Protein AF-A0A2V4B9P6-F1 (afdb_monomer)

Sequence (125 aa):
MRTWSALAALGAMAVLATGCAEVNDAADQVNSAAGKASVCAEALGVADLNPNVDPEQVRADAEQKANRLRELGEQATQQDLRQTLVAMADGYLELEQGKLDHLNGFNQWLQQNLRNLEQLRQACA

Radius of gyration: 21.89 Å; Cα contacts (8 Å, |Δi|>4): 92; chains: 1; bounding box: 79×25×47 Å

Foldseek 3Di:
DDDDDDDDPDDDPDDPPPDPDDDDDDDVVVVLLVLLLVLLVVLLVLLPDDPPDDLVVLLVCLQVSLVSLQVSLVSHPDPQLSVLSNVLSVLSVCSNVVVADVPPRVVVSSVVSVVSSVSSVVSSD

Structure (mmCIF, N/CA/C/O backbone):
data_AF-A0A2V4B9P6-F1
#
_entry.id   AF-A0A2V4B9P6-F1
#
loop_
_atom_site.group_PDB
_atom_site.id
_atom_site.type_symbol
_atom_site.label_atom_id
_atom_site.label_alt_id
_atom_site.label_comp_id
_atom_site.label_asym_id
_atom_site.label_entity_id
_atom_site.label_seq_id
_atom_site.pdbx_PDB_ins_code
_atom_site.Cartn_x
_atom_site.Cartn_y
_atom_site.Cartn_z
_atom_site.occupancy
_atom_site.B_iso_or_equiv
_atom_site.auth_seq_id
_atom_site.auth_comp_id
_atom_site.auth_asym_id
_atom_site.auth_atom_id
_atom_site.pdbx_PDB_model_num
ATOM 1 N N . MET A 1 1 ? -68.294 2.156 20.953 1.00 45.03 1 MET A N 1
ATOM 2 C CA . MET A 1 1 ? -67.616 3.397 20.525 1.00 45.03 1 MET A CA 1
ATOM 3 C C . MET A 1 1 ? -66.803 3.903 21.707 1.00 45.03 1 MET A C 1
ATOM 5 O O . MET A 1 1 ? -67.398 4.325 22.688 1.00 45.03 1 MET A O 1
ATOM 9 N N . ARG A 1 2 ? -65.478 3.721 21.687 1.00 48.09 2 ARG A N 1
ATOM 10 C CA . ARG A 1 2 ? -64.576 4.107 22.783 1.00 48.09 2 ARG A CA 1
ATOM 11 C C . ARG A 1 2 ? -63.406 4.865 22.167 1.00 48.09 2 ARG A C 1
ATOM 13 O O . ARG A 1 2 ? -62.605 4.292 21.441 1.00 48.09 2 ARG A O 1
ATOM 20 N N . THR A 1 3 ? -63.428 6.170 22.387 1.00 67.12 3 THR A N 1
ATOM 21 C CA . THR A 1 3 ? -62.394 7.153 22.068 1.00 67.12 3 THR A CA 1
ATOM 22 C C . THR A 1 3 ? -61.103 6.787 22.779 1.00 67.12 3 THR A C 1
ATOM 24 O O . THR A 1 3 ? -61.177 6.633 23.993 1.00 67.12 3 THR A O 1
ATOM 27 N N . TRP A 1 4 ? -59.962 6.729 22.088 1.00 53.88 4 TRP A N 1
ATOM 28 C CA . TRP A 1 4 ? -58.644 6.895 22.708 1.00 53.88 4 TRP A CA 1
ATOM 29 C C . TRP A 1 4 ? -57.831 7.935 21.946 1.00 53.88 4 TRP A C 1
ATOM 31 O O . TRP A 1 4 ? -57.863 8.025 20.721 1.00 53.88 4 TRP A O 1
ATOM 41 N N . SER A 1 5 ? -57.209 8.773 22.761 1.00 52.00 5 SER A N 1
ATOM 42 C CA . SER A 1 5 ? -56.626 10.063 22.461 1.00 52.00 5 SER A CA 1
ATOM 43 C C . SER A 1 5 ? -55.271 9.969 21.766 1.00 52.00 5 SER A C 1
ATOM 45 O O . SER A 1 5 ? -54.613 8.933 21.747 1.00 52.00 5 SER A O 1
ATOM 47 N N . ALA A 1 6 ? -54.893 11.119 21.218 1.00 54.75 6 ALA A N 1
ATOM 48 C CA . ALA A 1 6 ? -53.644 11.453 20.560 1.00 54.75 6 ALA A CA 1
ATOM 49 C C . ALA A 1 6 ? -52.374 11.289 21.423 1.00 54.75 6 ALA A C 1
ATOM 51 O O . ALA A 1 6 ? -52.449 11.174 22.643 1.00 54.75 6 ALA A O 1
ATOM 52 N N . LEU A 1 7 ? -51.241 11.478 20.726 1.00 50.66 7 LEU A N 1
ATOM 53 C CA . LEU A 1 7 ? -49.903 11.890 21.186 1.00 50.66 7 LEU A CA 1
ATOM 54 C C . LEU A 1 7 ? -48.905 10.781 21.541 1.00 50.66 7 LEU A C 1
ATOM 56 O O . LEU A 1 7 ? -48.905 10.259 22.647 1.00 50.66 7 LEU A O 1
ATOM 60 N N . ALA A 1 8 ? -47.960 10.551 20.621 1.00 49.16 8 ALA A N 1
ATOM 61 C CA . ALA A 1 8 ? -46.531 10.799 20.859 1.00 49.16 8 ALA A CA 1
ATOM 62 C C . ALA A 1 8 ? -45.732 10.556 19.562 1.00 49.16 8 ALA A C 1
ATOM 64 O O . ALA A 1 8 ? -45.214 9.469 19.323 1.00 49.16 8 ALA A O 1
ATOM 65 N N . ALA A 1 9 ? -45.619 11.585 18.718 1.00 52.06 9 ALA A N 1
ATOM 66 C CA . ALA A 1 9 ? -44.524 11.665 17.755 1.00 52.06 9 ALA A CA 1
ATOM 67 C C . ALA A 1 9 ? -43.259 12.044 18.542 1.00 52.06 9 ALA A C 1
ATOM 69 O O . ALA A 1 9 ? -42.971 13.222 18.741 1.00 52.06 9 ALA A O 1
ATOM 70 N N . LEU A 1 10 ? -42.574 11.037 19.086 1.00 50.00 10 LEU A N 1
ATOM 71 C CA . LEU A 1 10 ? -41.267 11.183 19.722 1.00 50.00 10 LEU A CA 1
ATOM 72 C C . LEU A 1 10 ? -40.188 10.931 18.673 1.00 50.00 10 LEU A C 1
ATOM 74 O O . LEU A 1 10 ? -40.215 9.936 17.951 1.00 50.00 10 LEU A O 1
ATOM 78 N N . GLY A 1 11 ? -39.301 11.914 18.562 1.00 54.59 11 GLY A N 1
ATOM 79 C CA . GLY A 1 11 ? -38.308 12.032 17.515 1.00 54.59 11 GLY A CA 1
ATOM 80 C C . GLY A 1 11 ? -37.255 10.933 17.534 1.00 54.59 11 GLY A C 1
ATOM 81 O O . GLY A 1 11 ? -36.776 10.510 18.579 1.00 54.59 11 GLY A O 1
ATOM 82 N N . ALA A 1 12 ? -36.868 10.544 16.328 1.00 51.22 12 ALA A N 1
ATOM 83 C CA . ALA A 1 12 ? -35.604 9.898 16.019 1.00 51.22 12 ALA A CA 1
ATOM 84 C C . ALA A 1 12 ? -35.318 10.157 14.534 1.00 51.22 12 ALA A C 1
ATOM 86 O O . ALA A 1 12 ? -35.334 9.249 13.709 1.00 51.22 12 ALA A O 1
ATOM 87 N N . MET A 1 13 ? -35.146 11.428 14.158 1.00 50.25 13 MET A N 1
ATOM 88 C CA . MET A 1 13 ? -34.490 11.736 12.889 1.00 50.25 13 MET A CA 1
ATOM 89 C C . MET A 1 13 ? -33.004 11.846 13.174 1.00 50.25 13 MET A C 1
ATOM 91 O O . MET A 1 13 ? -32.537 12.816 13.766 1.00 50.25 13 MET A O 1
ATOM 95 N N . ALA A 1 14 ? -32.352 10.742 12.816 1.00 50.75 14 ALA A N 1
ATOM 96 C CA . ALA A 1 14 ? -30.932 10.511 12.668 1.00 50.75 14 ALA A CA 1
ATOM 97 C C . ALA A 1 14 ? -30.116 11.798 12.528 1.00 50.75 14 ALA A C 1
ATOM 99 O O . ALA A 1 14 ? -30.316 12.598 11.611 1.00 50.75 14 ALA A O 1
ATOM 100 N N . VAL A 1 15 ? -29.171 11.944 13.449 1.00 48.81 15 VAL A N 1
ATOM 101 C CA . VAL A 1 15 ? -28.042 12.852 13.326 1.00 48.81 15 VAL A CA 1
ATOM 102 C C . VAL A 1 15 ? -27.372 12.568 11.983 1.00 48.81 15 VAL A C 1
ATOM 104 O O . VAL A 1 15 ? -26.959 11.449 11.685 1.00 48.81 15 VAL A O 1
ATOM 107 N N . LEU A 1 16 ? -27.305 13.595 11.143 1.00 48.84 16 LEU A N 1
ATOM 108 C CA . LEU A 1 16 ? -26.449 13.616 9.969 1.00 48.84 16 LEU A CA 1
ATOM 109 C C . LEU A 1 16 ? -25.002 13.735 10.462 1.00 48.84 16 LEU A C 1
ATOM 111 O O . LEU A 1 16 ? -24.445 14.828 10.507 1.00 48.84 16 LEU A O 1
ATOM 115 N N . ALA A 1 17 ? -24.400 12.615 10.857 1.00 46.12 17 ALA A N 1
ATOM 116 C CA . ALA A 1 17 ? -22.968 12.519 11.115 1.00 46.12 17 ALA A CA 1
ATOM 117 C C . ALA A 1 17 ? -22.224 12.277 9.792 1.00 46.12 17 ALA A C 1
ATOM 119 O O . ALA A 1 17 ? -21.615 11.237 9.555 1.00 46.12 17 ALA A O 1
ATOM 120 N N . THR A 1 18 ? -22.280 13.257 8.888 1.00 50.91 18 THR A N 1
ATOM 121 C CA . THR A 1 18 ? -21.297 13.370 7.807 1.00 50.91 18 THR A CA 1
ATOM 122 C C . THR A 1 18 ? -20.027 13.966 8.403 1.00 50.91 18 THR A C 1
ATOM 124 O O . THR A 1 18 ? -19.849 15.183 8.417 1.00 50.91 18 THR A O 1
ATOM 127 N N . GLY A 1 19 ? -19.176 13.111 8.959 1.00 40.03 19 GLY A N 1
ATOM 128 C CA . GLY A 1 19 ? -17.891 13.506 9.525 1.00 40.03 19 GLY A CA 1
ATOM 129 C C . GLY A 1 19 ? -17.509 12.596 10.678 1.00 40.03 19 GLY A C 1
ATOM 130 O O . GLY A 1 19 ? -18.042 12.732 11.769 1.00 40.03 19 GLY A O 1
ATOM 131 N N . CYS A 1 20 ? -16.617 11.654 10.389 1.00 50.41 20 CYS A N 1
ATOM 132 C CA . CYS A 1 20 ? -15.873 10.784 11.297 1.00 50.41 20 CYS A CA 1
ATOM 133 C C . CYS A 1 20 ? -15.984 11.136 12.796 1.00 50.41 20 CYS A C 1
ATOM 135 O O . CYS A 1 20 ? -15.198 11.949 13.275 1.00 50.41 20 CYS A O 1
ATOM 137 N N . ALA A 1 21 ? -16.932 10.510 13.505 1.00 54.44 21 ALA A N 1
ATOM 138 C CA . ALA A 1 21 ? -16.930 10.166 14.938 1.00 54.44 21 ALA A CA 1
ATOM 139 C C . ALA A 1 21 ? -18.344 10.283 15.526 1.00 54.44 21 ALA A C 1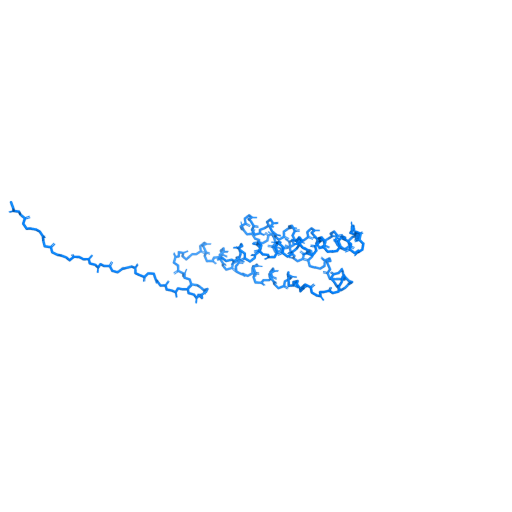
ATOM 141 O O . ALA A 1 21 ? -18.722 11.325 16.057 1.00 54.44 21 ALA A O 1
ATOM 142 N N . GLU A 1 22 ? -19.101 9.186 15.516 1.00 47.09 22 GLU A N 1
ATOM 143 C CA . GLU A 1 22 ? -20.206 9.022 16.461 1.00 47.09 22 GLU A CA 1
ATOM 144 C C . GLU A 1 22 ? -19.784 7.966 17.489 1.00 47.09 22 GLU A C 1
ATOM 146 O O . GLU A 1 22 ? -19.695 6.772 17.210 1.00 47.09 22 GLU A O 1
ATOM 151 N N . VAL A 1 23 ? -19.379 8.462 18.660 1.00 60.25 23 VAL A N 1
ATOM 152 C CA . VAL A 1 23 ? -18.883 7.694 19.805 1.00 60.25 23 VAL A CA 1
ATOM 153 C C . VAL A 1 23 ? -20.076 7.289 20.657 1.00 60.25 23 VAL A C 1
ATOM 155 O O . VAL A 1 23 ? -20.653 8.152 21.315 1.00 60.25 23 VAL A O 1
ATOM 158 N N . ASN A 1 24 ? -20.408 5.995 20.700 1.00 45.47 24 ASN A N 1
ATOM 159 C CA . ASN A 1 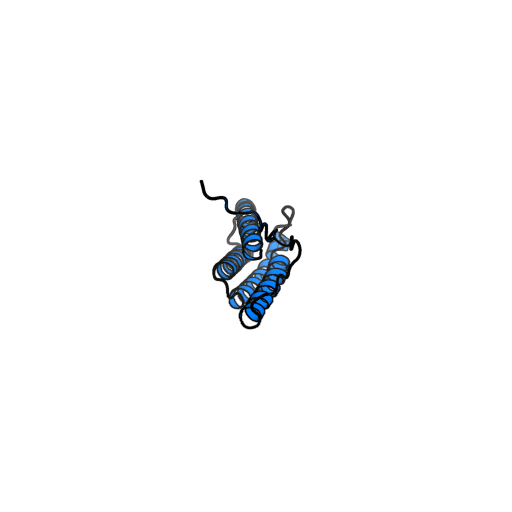24 ? -21.167 5.430 21.817 1.00 45.47 24 ASN A CA 1
ATOM 160 C C . ASN A 1 24 ? -20.994 3.899 21.953 1.00 45.47 24 ASN A C 1
ATOM 162 O O . ASN A 1 24 ? -21.888 3.149 21.583 1.00 45.47 24 ASN A O 1
ATOM 166 N N . ASP A 1 25 ? -19.822 3.460 22.441 1.00 44.69 25 ASP A N 1
ATOM 167 C CA . ASP A 1 25 ? -19.619 2.297 23.343 1.00 44.69 25 ASP A CA 1
ATOM 168 C C . ASP A 1 25 ? -18.106 2.133 23.622 1.00 44.69 25 ASP A C 1
ATOM 170 O O . ASP A 1 25 ? -17.349 1.468 22.912 1.00 44.69 25 ASP A O 1
ATOM 174 N N . ALA A 1 26 ? -17.618 2.882 24.614 1.00 53.00 26 ALA A N 1
ATOM 175 C CA . ALA A 1 26 ? -16.258 3.415 24.628 1.00 53.00 26 ALA A CA 1
ATOM 176 C C . ALA A 1 26 ? -15.291 2.700 25.593 1.00 53.00 26 ALA A C 1
ATOM 178 O O . ALA A 1 26 ? -15.091 3.146 26.717 1.00 53.00 26 ALA A O 1
ATOM 179 N N . ALA A 1 27 ? -14.643 1.629 25.125 1.00 47.25 27 ALA A N 1
ATOM 180 C CA . ALA A 1 27 ? -13.261 1.282 25.504 1.00 47.25 27 ALA A CA 1
ATOM 181 C C . ALA A 1 27 ? -12.659 0.296 24.486 1.00 47.25 27 ALA A C 1
ATOM 183 O O . ALA A 1 27 ? -11.699 0.633 23.794 1.00 47.25 27 ALA A O 1
ATOM 184 N N . ASP A 1 28 ? -13.294 -0.866 24.299 1.00 47.94 28 ASP A N 1
ATOM 185 C CA . ASP A 1 28 ? -12.815 -1.901 23.368 1.00 47.94 28 ASP A CA 1
ATOM 186 C C . ASP A 1 28 ? -13.060 -1.536 21.894 1.00 47.94 28 ASP A C 1
ATOM 188 O O . ASP A 1 28 ? -12.203 -1.761 21.031 1.00 47.94 28 ASP A O 1
ATOM 192 N N . GLN A 1 29 ? -14.196 -0.891 21.598 1.00 48.28 29 GLN A N 1
ATOM 193 C CA . GLN A 1 29 ? -14.481 -0.371 20.256 1.00 48.28 29 GLN A CA 1
ATOM 194 C C . GLN A 1 29 ? -13.628 0.854 19.922 1.00 48.28 29 GLN A C 1
ATOM 196 O O . GLN A 1 29 ? -13.243 1.015 18.772 1.00 48.28 29 GLN A O 1
ATOM 201 N N . VAL A 1 30 ? -13.266 1.686 20.906 1.00 50.25 30 VAL A N 1
ATOM 202 C CA . VAL A 1 30 ? -12.418 2.870 20.675 1.00 50.25 30 VAL A CA 1
ATOM 203 C C . VAL A 1 30 ? -10.997 2.456 20.305 1.00 50.25 30 VAL A C 1
ATOM 205 O O . VAL A 1 30 ? -10.446 3.010 19.359 1.00 50.25 30 VAL A O 1
ATOM 208 N N . ASN A 1 31 ? -10.425 1.443 20.968 1.00 54.41 31 ASN A N 1
ATOM 209 C CA . ASN A 1 31 ? -9.093 0.943 20.616 1.00 54.41 31 ASN A CA 1
ATOM 210 C C . ASN A 1 31 ? -9.073 0.303 19.214 1.00 54.41 31 ASN A C 1
ATOM 212 O O . ASN A 1 31 ? -8.185 0.579 18.409 1.00 54.41 31 ASN A O 1
ATOM 216 N N . SER A 1 32 ? -10.096 -0.492 18.880 1.00 59.28 32 SER A N 1
ATOM 217 C CA . SER A 1 32 ? -10.198 -1.134 17.560 1.00 59.28 32 SER A CA 1
ATOM 218 C C . SER A 1 32 ? -10.545 -0.154 16.433 1.00 59.28 32 SER A C 1
ATOM 220 O O . SER A 1 32 ? -10.026 -0.296 15.328 1.00 59.28 32 SER A O 1
ATOM 222 N N . ALA A 1 33 ? -11.382 0.856 16.692 1.00 59.28 33 ALA A N 1
ATOM 223 C CA . ALA A 1 33 ? -11.756 1.875 15.711 1.00 59.28 33 ALA A CA 1
ATOM 224 C C . ALA A 1 33 ? -10.634 2.895 15.480 1.00 59.28 33 ALA A C 1
ATOM 226 O O . ALA A 1 33 ? -10.368 3.247 14.332 1.00 59.28 33 ALA A O 1
ATOM 227 N N . ALA A 1 34 ? -9.926 3.322 16.533 1.00 59.88 34 ALA A N 1
ATOM 228 C CA . ALA A 1 34 ? -8.731 4.154 16.393 1.00 59.88 34 ALA A CA 1
ATOM 229 C C . ALA A 1 34 ? -7.624 3.406 15.631 1.00 59.88 34 ALA A C 1
ATOM 231 O O . ALA A 1 34 ? -7.006 3.976 14.731 1.00 59.88 34 ALA A O 1
ATOM 232 N N . GLY A 1 35 ? -7.441 2.109 15.918 1.00 79.12 35 GLY A N 1
ATOM 233 C CA . GLY A 1 35 ? -6.542 1.232 15.165 1.00 79.12 35 GLY A CA 1
ATOM 234 C C . GLY A 1 35 ? -6.939 1.107 13.692 1.00 79.12 35 GLY A C 1
ATOM 235 O O . GLY A 1 35 ? -6.107 1.328 12.816 1.00 79.12 35 GLY A O 1
ATOM 236 N N . LYS A 1 36 ? -8.224 0.846 13.402 1.00 85.00 36 LYS A N 1
ATOM 237 C CA . LYS A 1 36 ? -8.759 0.797 12.030 1.00 85.00 36 LYS A CA 1
ATOM 238 C C . LYS A 1 36 ? -8.494 2.100 11.283 1.00 85.00 36 LYS A C 1
ATOM 240 O O . LYS A 1 36 ? -7.956 2.062 10.184 1.00 85.00 36 LYS A O 1
ATOM 245 N N . ALA A 1 37 ? -8.852 3.240 11.872 1.00 88.12 37 ALA A N 1
ATOM 246 C CA . ALA A 1 37 ? -8.705 4.542 11.233 1.00 88.12 37 ALA A CA 1
ATOM 247 C C . ALA A 1 37 ? -7.235 4.865 10.924 1.00 88.12 37 ALA A C 1
ATOM 249 O O . ALA A 1 37 ? -6.939 5.324 9.823 1.00 88.12 37 ALA A O 1
ATOM 250 N N . SER A 1 38 ? -6.316 4.573 11.852 1.00 88.19 38 SER A N 1
ATOM 251 C CA . SER A 1 38 ? -4.876 4.762 11.641 1.00 88.19 38 SER A CA 1
ATOM 252 C C . SER A 1 38 ? -4.344 3.869 10.519 1.00 88.19 38 SER A C 1
ATOM 254 O O . SER A 1 38 ? -3.673 4.359 9.613 1.00 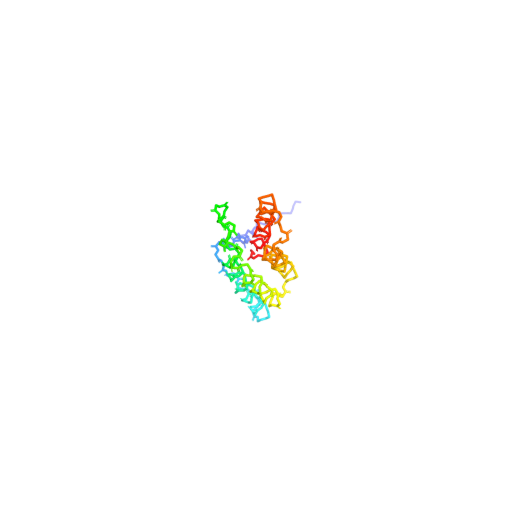88.19 38 SER A O 1
ATOM 256 N N . VAL A 1 39 ? -4.684 2.575 10.543 1.00 92.94 39 VAL A N 1
ATOM 257 C CA . VAL A 1 39 ? -4.278 1.614 9.505 1.00 92.94 39 VAL A CA 1
ATOM 258 C C . VAL A 1 39 ? -4.828 2.027 8.143 1.00 92.94 39 VAL A C 1
ATOM 260 O O . VAL A 1 39 ? -4.105 2.007 7.154 1.00 92.94 39 VAL A O 1
ATOM 263 N N . CYS A 1 40 ? -6.089 2.450 8.089 1.00 93.94 40 CYS A N 1
ATOM 264 C CA . CYS A 1 40 ? -6.743 2.901 6.869 1.00 93.94 40 CYS A CA 1
ATOM 265 C C . CYS A 1 40 ? -6.131 4.177 6.296 1.00 93.94 40 CYS A C 1
ATOM 267 O O . CYS A 1 40 ? -5.867 4.234 5.097 1.00 93.94 40 CYS A O 1
ATOM 269 N N . ALA A 1 41 ? -5.890 5.190 7.132 1.00 93.56 41 ALA A N 1
ATOM 270 C CA . ALA A 1 41 ? -5.275 6.438 6.694 1.00 93.56 41 ALA A CA 1
ATOM 271 C C . ALA A 1 41 ? -3.901 6.180 6.068 1.00 93.56 41 ALA A C 1
ATOM 273 O O . ALA A 1 41 ? -3.592 6.703 4.998 1.00 93.56 41 ALA A O 1
ATOM 274 N N . GLU A 1 42 ? -3.102 5.324 6.700 1.00 94.25 42 GLU A N 1
ATOM 275 C CA . GLU A 1 42 ? -1.781 5.000 6.191 1.00 94.25 42 GLU A CA 1
ATOM 276 C C . GLU A 1 42 ? -1.827 4.105 4.952 1.00 94.25 42 GLU A C 1
ATOM 278 O O . GLU A 1 42 ? -1.143 4.382 3.968 1.00 94.25 42 GLU A O 1
ATOM 283 N N . ALA A 1 43 ? -2.677 3.078 4.949 1.00 94.81 43 ALA A N 1
ATOM 284 C CA . ALA A 1 43 ? -2.842 2.189 3.807 1.00 94.81 43 ALA A CA 1
ATOM 285 C C . ALA A 1 43 ? -3.286 2.943 2.551 1.00 94.81 43 ALA A C 1
ATOM 287 O O . ALA A 1 43 ? -2.742 2.709 1.473 1.00 94.81 43 ALA A O 1
ATOM 288 N N . LEU A 1 44 ? -4.238 3.871 2.687 1.00 93.94 44 LEU A N 1
ATOM 289 C CA . LEU A 1 44 ? -4.693 4.714 1.582 1.00 93.94 44 LEU A CA 1
ATOM 290 C C . LEU A 1 44 ? -3.578 5.636 1.070 1.00 93.94 44 LEU A C 1
ATOM 292 O O . LEU A 1 44 ? -3.515 5.878 -0.131 1.00 93.94 44 LEU A O 1
ATOM 296 N N . GLY A 1 45 ? -2.682 6.101 1.946 1.00 91.69 45 GLY A N 1
ATOM 297 C CA . GLY A 1 45 ? -1.497 6.868 1.552 1.00 91.69 45 GLY A CA 1
ATOM 298 C C . GLY A 1 45 ? -0.456 6.032 0.801 1.00 91.69 45 GLY A C 1
ATOM 299 O O . GLY A 1 45 ? 0.111 6.489 -0.188 1.00 91.69 45 GLY A O 1
ATOM 300 N N . VAL A 1 46 ? -0.228 4.783 1.218 1.00 92.56 46 VAL A N 1
ATOM 301 C CA . VAL A 1 46 ? 0.684 3.850 0.525 1.00 92.56 46 VAL A CA 1
ATOM 302 C C . VAL A 1 46 ? 0.126 3.445 -0.846 1.00 92.56 46 VAL A C 1
ATOM 304 O O . VAL A 1 46 ? 0.867 3.321 -1.828 1.00 92.56 46 VAL A O 1
ATOM 307 N N . ALA A 1 47 ? -1.190 3.253 -0.914 1.00 87.31 47 ALA A N 1
ATOM 308 C CA . ALA A 1 47 ? -1.920 2.792 -2.085 1.00 87.31 47 ALA A CA 1
ATOM 309 C C . ALA A 1 47 ? -2.352 3.904 -3.059 1.00 87.31 47 ALA A C 1
ATOM 311 O O . ALA A 1 47 ? -3.186 3.644 -3.929 1.00 87.31 47 ALA A O 1
ATOM 312 N N . ASP A 1 48 ? -1.804 5.117 -2.942 1.00 81.56 48 ASP A N 1
ATOM 313 C CA . ASP A 1 48 ? -2.123 6.234 -3.835 1.00 81.56 48 ASP A CA 1
ATOM 314 C C . ASP A 1 48 ? -1.612 5.962 -5.264 1.00 81.56 48 ASP A C 1
ATOM 316 O O . ASP A 1 48 ? -0.465 6.238 -5.626 1.00 81.56 48 ASP A O 1
ATOM 320 N N . LEU A 1 49 ? -2.460 5.309 -6.062 1.00 80.25 49 LEU A N 1
ATOM 321 C CA . LEU A 1 49 ? -2.197 4.933 -7.445 1.00 80.25 49 LEU A CA 1
ATOM 322 C C . LEU A 1 49 ? -2.926 5.884 -8.391 1.00 80.25 49 LEU A C 1
ATOM 324 O O . LEU A 1 49 ? -4.153 5.863 -8.512 1.00 80.25 49 LEU A O 1
ATOM 328 N N . ASN A 1 50 ? -2.146 6.683 -9.113 1.00 77.06 50 ASN A N 1
ATOM 329 C CA . ASN A 1 50 ? -2.626 7.525 -10.201 1.00 77.06 50 ASN A CA 1
ATOM 330 C C . ASN A 1 50 ? -2.718 6.691 -11.507 1.00 77.06 50 ASN A C 1
ATOM 332 O O . ASN A 1 50 ? -1.812 5.920 -11.811 1.00 77.06 50 ASN A O 1
ATOM 336 N N . PRO A 1 51 ? -3.790 6.804 -12.313 1.00 74.31 51 PRO A N 1
ATOM 337 C CA . PRO A 1 51 ? -3.913 6.067 -13.577 1.00 74.31 51 PRO A CA 1
ATOM 338 C C . PRO A 1 51 ? -2.882 6.459 -14.655 1.00 74.31 51 PRO A C 1
ATOM 340 O O . PRO A 1 51 ? -2.730 5.729 -15.627 1.00 74.31 51 PRO A O 1
ATOM 343 N N . ASN A 1 52 ? -2.169 7.579 -14.491 1.00 81.94 52 ASN A N 1
ATOM 344 C CA . ASN A 1 52 ? -1.127 8.066 -15.405 1.00 81.94 52 ASN A CA 1
ATOM 345 C C . ASN A 1 52 ? 0.303 7.879 -14.848 1.00 81.94 52 ASN A C 1
ATOM 347 O O . ASN A 1 52 ? 1.187 8.683 -15.139 1.00 81.94 52 ASN A O 1
ATOM 351 N N . VAL A 1 53 ? 0.524 6.874 -13.995 1.00 84.75 53 VAL A N 1
ATOM 352 C CA . VAL A 1 53 ? 1.840 6.586 -13.391 1.00 84.75 53 VAL A CA 1
ATOM 353 C C . VAL A 1 53 ? 2.825 5.977 -14.386 1.00 84.75 53 VAL A C 1
ATOM 355 O O . VAL A 1 53 ? 2.445 5.230 -15.287 1.00 84.75 53 VAL A O 1
ATOM 358 N N . ASP A 1 54 ? 4.108 6.257 -14.172 1.00 85.31 54 ASP A N 1
ATOM 359 C CA . ASP A 1 54 ? 5.212 5.613 -14.881 1.00 85.31 54 ASP A CA 1
ATOM 360 C C . ASP A 1 54 ? 5.480 4.212 -14.286 1.00 85.31 54 ASP A C 1
ATOM 362 O O . ASP A 1 54 ? 5.765 4.120 -13.086 1.00 85.31 54 ASP A O 1
ATOM 366 N N . PRO A 1 55 ? 5.421 3.122 -15.080 1.00 84.25 55 PRO A N 1
ATOM 367 C CA . PRO A 1 55 ? 5.697 1.766 -14.605 1.00 84.25 55 PRO A CA 1
ATOM 368 C C . PRO A 1 55 ? 7.040 1.614 -13.884 1.00 84.25 55 PRO A C 1
ATOM 370 O O . PRO A 1 55 ? 7.138 0.857 -12.918 1.00 84.25 55 PRO A O 1
ATOM 373 N N . GLU A 1 56 ? 8.068 2.338 -14.330 1.00 86.06 56 GLU A N 1
ATOM 374 C CA . GLU A 1 56 ? 9.409 2.266 -13.748 1.00 86.06 56 GLU A CA 1
ATOM 375 C C . GLU A 1 56 ? 9.442 2.882 -12.346 1.00 86.06 56 GLU A C 1
ATOM 377 O O . GLU A 1 56 ? 10.043 2.312 -11.435 1.00 86.06 56 GLU A O 1
ATOM 382 N N . GLN A 1 57 ? 8.732 3.997 -12.143 1.00 87.25 57 GLN A N 1
ATOM 383 C CA . GLN A 1 57 ? 8.604 4.633 -10.827 1.00 87.25 57 GLN A CA 1
ATOM 384 C C . GLN A 1 57 ? 7.828 3.744 -9.858 1.00 87.25 57 GLN A C 1
ATOM 386 O O . GLN A 1 57 ? 8.239 3.555 -8.718 1.00 87.25 57 GLN A O 1
ATOM 391 N N . VAL A 1 58 ? 6.728 3.144 -10.319 1.00 88.81 58 VAL A N 1
ATOM 392 C CA . VAL A 1 58 ? 5.937 2.242 -9.475 1.00 88.81 58 VAL A CA 1
ATOM 393 C C . VAL A 1 58 ? 6.755 1.015 -9.074 1.00 88.81 58 VAL A C 1
ATOM 395 O O . VAL A 1 58 ? 6.667 0.589 -7.925 1.00 88.81 58 VAL A O 1
ATOM 398 N N . ARG A 1 59 ? 7.570 0.464 -9.985 1.00 87.94 59 ARG A N 1
ATOM 399 C CA . ARG A 1 59 ? 8.446 -0.676 -9.683 1.00 87.94 59 ARG A CA 1
ATOM 400 C C . ARG A 1 59 ? 9.549 -0.313 -8.689 1.00 87.94 59 ARG A C 1
ATOM 402 O O . ARG A 1 59 ? 9.841 -1.128 -7.821 1.00 87.94 59 ARG A O 1
ATOM 409 N N . ALA A 1 60 ? 10.125 0.887 -8.786 1.00 90.00 60 ALA A N 1
ATOM 410 C CA . ALA A 1 60 ? 11.172 1.348 -7.870 1.00 90.00 60 ALA A CA 1
ATOM 411 C C . ALA A 1 60 ? 10.705 1.378 -6.403 1.00 90.00 60 ALA A C 1
ATOM 413 O O . ALA A 1 60 ? 11.472 1.027 -5.510 1.00 90.00 60 ALA A O 1
ATOM 414 N N . ASP A 1 61 ? 9.435 1.716 -6.172 1.00 91.06 61 ASP A N 1
ATOM 415 C CA . ASP A 1 61 ? 8.853 1.795 -4.827 1.00 91.06 61 ASP A CA 1
ATOM 416 C C . ASP A 1 61 ? 8.109 0.513 -4.409 1.00 91.06 61 ASP A C 1
ATOM 418 O O . ASP A 1 61 ? 7.594 0.421 -3.290 1.00 91.06 61 ASP A O 1
ATOM 422 N N . ALA A 1 62 ? 8.000 -0.476 -5.300 1.00 92.75 62 ALA A N 1
ATOM 423 C CA . ALA A 1 62 ? 7.093 -1.606 -5.132 1.00 92.75 62 ALA A CA 1
ATOM 424 C C . ALA A 1 62 ? 7.424 -2.458 -3.899 1.00 92.75 62 ALA A C 1
ATOM 426 O O . ALA A 1 62 ? 6.522 -2.788 -3.130 1.00 92.75 62 ALA A O 1
ATOM 427 N N . GLU A 1 63 ? 8.701 -2.759 -3.653 1.00 94.50 63 GLU A N 1
ATOM 428 C CA . GLU A 1 63 ? 9.120 -3.522 -2.469 1.00 94.50 63 GLU A CA 1
ATOM 429 C C . GLU A 1 63 ? 8.726 -2.807 -1.169 1.00 94.50 63 GLU A C 1
ATOM 431 O O . GLU A 1 63 ? 8.108 -3.398 -0.279 1.00 94.50 63 GLU A O 1
ATOM 436 N N . GLN A 1 64 ? 9.027 -1.508 -1.078 1.00 95.31 64 GLN A N 1
ATOM 437 C CA . GLN A 1 64 ? 8.709 -0.696 0.093 1.00 95.31 64 GLN A CA 1
ATOM 438 C C . GLN A 1 64 ? 7.197 -0.662 0.345 1.00 95.31 64 GLN A C 1
ATOM 440 O O . GLN A 1 64 ? 6.749 -0.850 1.479 1.00 95.31 64 GLN A O 1
ATOM 445 N N . LYS A 1 65 ? 6.399 -0.455 -0.709 1.00 95.62 65 LYS A N 1
ATOM 446 C CA . LYS A 1 65 ? 4.935 -0.450 -0.609 1.00 95.62 65 LYS A CA 1
ATOM 447 C C . LYS A 1 65 ? 4.394 -1.820 -0.203 1.00 95.62 65 LYS A C 1
ATOM 449 O O . LYS A 1 65 ? 3.526 -1.884 0.665 1.00 95.62 65 LYS A O 1
ATOM 454 N N . ALA A 1 66 ? 4.929 -2.905 -0.765 1.00 96.75 66 ALA A N 1
ATOM 455 C CA . ALA A 1 66 ? 4.545 -4.266 -0.405 1.00 96.75 66 ALA A CA 1
ATOM 456 C C . ALA A 1 66 ? 4.797 -4.550 1.081 1.00 96.75 66 ALA A C 1
ATOM 458 O O . ALA A 1 66 ? 3.901 -5.019 1.784 1.00 96.75 66 ALA A O 1
ATOM 459 N N . ASN A 1 67 ? 5.990 -4.220 1.575 1.00 97.44 67 ASN A N 1
ATOM 460 C CA . ASN A 1 67 ? 6.351 -4.429 2.974 1.00 97.44 67 ASN A CA 1
ATOM 461 C C . ASN A 1 67 ? 5.446 -3.617 3.904 1.00 97.44 67 ASN A C 1
ATOM 463 O O . ASN A 1 67 ? 4.872 -4.180 4.837 1.00 97.44 67 ASN A O 1
ATOM 467 N N . ARG A 1 68 ? 5.211 -2.333 3.596 1.00 97.12 68 ARG A N 1
ATOM 468 C CA . ARG A 1 68 ? 4.353 -1.499 4.443 1.00 97.12 68 ARG A CA 1
ATOM 469 C C . ARG A 1 68 ? 2.905 -1.985 4.475 1.00 97.12 68 ARG A C 1
ATOM 471 O O . ARG A 1 68 ? 2.284 -1.998 5.534 1.00 97.12 68 ARG A O 1
ATOM 478 N N . LEU A 1 69 ? 2.363 -2.424 3.340 1.00 97.12 69 LEU A N 1
ATOM 479 C CA . LEU A 1 69 ? 1.010 -2.979 3.275 1.00 97.12 69 LEU A CA 1
ATOM 480 C C . LEU A 1 69 ? 0.879 -4.293 4.059 1.00 97.12 69 LEU A C 1
ATOM 482 O O . LEU A 1 69 ? -0.147 -4.501 4.705 1.00 97.12 69 LEU A O 1
ATOM 486 N N . ARG A 1 70 ? 1.912 -5.151 4.074 1.00 97.25 70 ARG A N 1
ATOM 487 C CA . ARG A 1 70 ? 1.926 -6.355 4.927 1.00 97.25 70 ARG A CA 1
ATOM 488 C C . ARG A 1 70 ? 1.915 -6.000 6.409 1.00 97.25 70 ARG A C 1
ATOM 490 O O . ARG A 1 70 ? 1.067 -6.514 7.131 1.00 97.25 70 ARG A O 1
ATOM 497 N N . GLU A 1 71 ? 2.775 -5.079 6.838 1.00 96.31 71 GLU A N 1
ATOM 498 C CA . GLU A 1 71 ? 2.818 -4.610 8.232 1.00 96.31 71 GLU A CA 1
ATOM 499 C C . GLU A 1 71 ? 1.473 -4.026 8.685 1.00 96.31 71 GLU A C 1
ATOM 501 O O . GLU A 1 71 ? 1.021 -4.269 9.803 1.00 96.31 71 GLU A O 1
ATOM 506 N N . LEU A 1 72 ? 0.810 -3.256 7.819 1.00 95.19 72 LEU A N 1
ATOM 507 C CA . LEU A 1 72 ? -0.525 -2.717 8.084 1.00 95.19 72 LEU A CA 1
ATOM 508 C C . LEU A 1 72 ? -1.587 -3.825 8.131 1.00 95.19 72 LEU A C 1
ATOM 510 O O . LEU A 1 72 ? -2.493 -3.775 8.961 1.00 95.19 72 LEU A O 1
ATOM 514 N N . GLY A 1 73 ? -1.463 -4.850 7.284 1.00 93.88 73 GLY A N 1
ATOM 515 C CA . GLY A 1 73 ? -2.319 -6.036 7.306 1.00 93.88 73 GLY A CA 1
ATOM 516 C C . GLY A 1 73 ? -2.202 -6.834 8.607 1.00 93.88 73 GLY A C 1
ATOM 517 O O . GLY A 1 73 ? -3.213 -7.301 9.127 1.00 93.88 73 GLY A O 1
ATOM 518 N N . GLU A 1 74 ? -0.999 -6.948 9.170 1.00 92.38 74 GLU A N 1
ATOM 519 C CA . GLU A 1 74 ? -0.764 -7.579 10.478 1.00 92.38 74 GLU A CA 1
ATOM 520 C C . GLU A 1 74 ? -1.392 -6.785 11.632 1.00 92.38 74 GLU A C 1
ATOM 522 O O . GLU A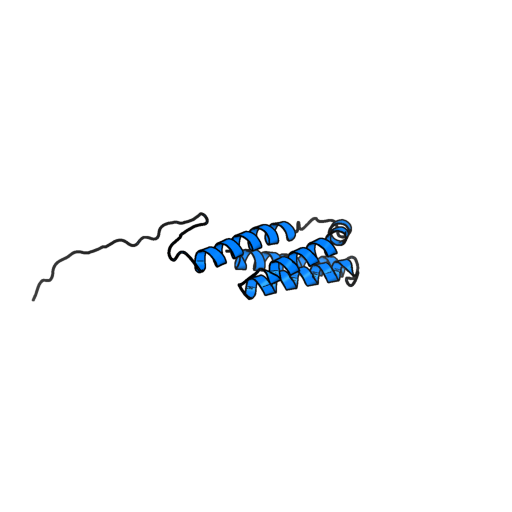 1 74 ? -1.863 -7.369 12.607 1.00 92.38 74 GLU A O 1
ATOM 527 N N . GLN A 1 75 ? -1.451 -5.458 11.501 1.00 91.00 75 GLN A N 1
ATOM 528 C CA . GLN A 1 75 ? -2.103 -4.564 12.464 1.00 91.00 75 GLN A CA 1
ATOM 529 C C . GLN A 1 75 ? -3.632 -4.515 12.299 1.00 91.00 75 GLN A C 1
ATOM 531 O O . GLN A 1 75 ? -4.348 -4.125 13.225 1.00 91.00 75 GLN A O 1
ATOM 536 N N . ALA A 1 76 ? -4.157 -4.910 11.137 1.00 90.25 76 ALA A N 1
ATOM 537 C CA . ALA A 1 76 ? -5.583 -4.889 10.849 1.00 90.25 76 ALA A CA 1
ATOM 538 C C . ALA A 1 76 ? -6.332 -6.008 11.595 1.00 90.25 76 ALA A C 1
ATOM 540 O O . ALA A 1 76 ? -6.181 -7.203 11.324 1.00 90.25 76 ALA A O 1
ATOM 541 N N . THR A 1 77 ? -7.225 -5.611 12.504 1.00 86.88 77 THR A N 1
ATOM 542 C CA . THR A 1 77 ? -8.079 -6.551 13.248 1.00 86.88 77 THR A CA 1
ATOM 543 C C . THR A 1 77 ? -9.229 -7.096 12.403 1.00 86.88 77 THR A C 1
ATOM 545 O O . THR A 1 77 ? -9.665 -8.229 12.614 1.00 86.88 77 THR A O 1
ATOM 548 N N . GLN A 1 78 ? -9.710 -6.329 11.418 1.00 87.50 78 GLN A N 1
ATOM 549 C CA . GLN A 1 78 ? -10.768 -6.783 10.515 1.00 87.50 78 GLN A CA 1
ATOM 550 C C . GLN A 1 78 ? -10.197 -7.662 9.406 1.00 87.50 78 GLN A C 1
ATOM 552 O O . GLN A 1 78 ? -9.216 -7.309 8.749 1.00 87.50 78 GLN A O 1
ATOM 557 N N . GLN A 1 79 ? -10.846 -8.802 9.177 1.00 89.12 79 GLN A N 1
ATOM 558 C CA . GLN A 1 79 ? -10.404 -9.780 8.191 1.00 89.12 79 GLN A CA 1
ATOM 559 C C . GLN A 1 79 ? -10.382 -9.210 6.768 1.00 89.12 79 GLN A C 1
ATOM 561 O O . GLN A 1 79 ? -9.384 -9.395 6.079 1.00 89.12 79 GLN A O 1
ATOM 566 N N . ASP A 1 80 ? -11.426 -8.491 6.357 1.00 90.44 80 ASP A N 1
ATOM 567 C CA . ASP A 1 80 ? -11.546 -7.976 4.985 1.00 90.44 80 ASP A CA 1
ATOM 568 C C . ASP A 1 80 ? -10.499 -6.890 4.691 1.00 90.44 80 ASP A C 1
ATOM 570 O O . ASP A 1 80 ? -9.886 -6.877 3.621 1.00 90.44 80 ASP A O 1
ATOM 574 N N . LEU A 1 81 ? -10.213 -6.029 5.677 1.00 91.69 81 LEU A N 1
ATOM 575 C CA . LEU A 1 81 ? -9.134 -5.044 5.592 1.00 91.69 81 LEU A CA 1
ATOM 576 C C . LEU A 1 81 ? -7.777 -5.745 5.466 1.00 91.69 81 LEU A C 1
ATOM 578 O O . LEU A 1 81 ? -7.026 -5.463 4.536 1.00 91.69 81 LEU A O 1
ATOM 582 N N . ARG A 1 82 ? -7.487 -6.717 6.341 1.00 94.44 82 ARG A N 1
ATOM 583 C CA . ARG A 1 82 ? -6.250 -7.508 6.277 1.00 94.44 82 ARG A CA 1
ATOM 584 C C . ARG A 1 82 ? -6.078 -8.193 4.920 1.00 94.44 82 ARG A C 1
ATOM 586 O O . ARG A 1 82 ? -5.001 -8.122 4.338 1.00 94.44 82 ARG A O 1
ATOM 593 N N . GLN A 1 83 ? -7.122 -8.848 4.413 1.00 94.56 83 GLN A N 1
ATOM 594 C CA . GLN A 1 83 ? -7.088 -9.542 3.122 1.00 94.56 83 GLN A CA 1
ATOM 595 C C . GLN A 1 83 ? -6.818 -8.577 1.968 1.00 94.56 83 GLN A C 1
ATOM 597 O O . GLN A 1 83 ? -5.985 -8.872 1.115 1.00 94.56 83 GLN A O 1
ATOM 602 N N . THR A 1 84 ? -7.467 -7.412 1.976 1.00 95.50 84 THR A N 1
ATOM 603 C CA . THR A 1 84 ? -7.257 -6.382 0.955 1.00 95.50 84 THR A CA 1
ATOM 604 C C . THR A 1 84 ? -5.815 -5.872 0.975 1.00 95.50 84 THR A C 1
ATOM 606 O O . THR A 1 84 ? -5.172 -5.812 -0.071 1.00 95.50 84 THR A O 1
ATOM 609 N N . LEU A 1 85 ? -5.269 -5.568 2.157 1.00 96.25 85 LEU A N 1
ATOM 610 C CA . LEU A 1 85 ? -3.895 -5.079 2.307 1.00 96.25 85 LEU A CA 1
ATOM 611 C C . LEU A 1 85 ? -2.857 -6.106 1.841 1.00 96.25 85 LEU A C 1
ATOM 613 O O . LEU A 1 85 ? -1.940 -5.757 1.099 1.00 96.25 85 LEU A O 1
ATOM 617 N N . VAL A 1 86 ? -3.033 -7.377 2.210 1.00 96.19 86 VAL A N 1
ATOM 618 C CA . VAL A 1 86 ? -2.148 -8.464 1.765 1.00 96.19 86 VAL A CA 1
ATOM 619 C C . VAL A 1 86 ? -2.230 -8.657 0.249 1.00 96.19 86 VAL A C 1
ATOM 621 O O . VAL A 1 86 ? -1.194 -8.750 -0.401 1.00 96.19 86 VAL A O 1
ATOM 624 N N . ALA A 1 87 ? -3.429 -8.624 -0.341 1.00 95.50 87 ALA A N 1
ATOM 625 C CA . ALA A 1 87 ? -3.593 -8.754 -1.789 1.00 95.50 87 ALA A CA 1
ATOM 626 C C . ALA A 1 87 ? -2.913 -7.612 -2.567 1.00 95.50 87 ALA A C 1
ATOM 628 O O . ALA A 1 87 ? -2.336 -7.833 -3.632 1.00 95.50 87 ALA A O 1
ATOM 629 N N . MET A 1 88 ? -2.956 -6.384 -2.043 1.00 95.25 88 MET A N 1
ATOM 630 C CA . MET A 1 88 ? -2.222 -5.255 -2.623 1.00 95.25 88 MET A CA 1
ATOM 631 C C . MET A 1 88 ? -0.710 -5.434 -2.476 1.00 95.25 88 MET A C 1
ATOM 633 O O . MET A 1 88 ? 0.029 -5.188 -3.428 1.00 95.25 88 MET A O 1
ATOM 637 N N . ALA A 1 89 ? -0.245 -5.899 -1.314 1.00 96.56 89 ALA A N 1
ATOM 638 C CA . ALA A 1 89 ? 1.168 -6.169 -1.086 1.00 96.56 89 ALA A CA 1
ATOM 639 C C . ALA A 1 89 ? 1.731 -7.236 -2.034 1.00 96.56 89 ALA A C 1
ATOM 641 O O . ALA A 1 89 ? 2.821 -7.063 -2.580 1.00 96.56 89 ALA A O 1
ATOM 642 N N . ASP A 1 90 ? 0.986 -8.319 -2.255 1.00 94.62 90 ASP A N 1
ATOM 643 C CA . ASP A 1 90 ? 1.367 -9.375 -3.193 1.00 94.62 90 ASP A CA 1
ATOM 644 C C . ASP A 1 90 ? 1.437 -8.836 -4.623 1.00 94.62 90 ASP A C 1
ATOM 646 O O . ASP A 1 90 ? 2.418 -9.089 -5.320 1.00 94.62 90 ASP A O 1
ATOM 650 N N . GLY A 1 91 ? 0.478 -7.993 -5.017 1.00 92.38 91 GLY A N 1
ATOM 651 C CA . GLY A 1 91 ? 0.516 -7.303 -6.303 1.00 92.38 91 GLY A CA 1
ATOM 652 C C . GLY A 1 91 ? 1.788 -6.470 -6.482 1.00 92.38 91 GLY A C 1
ATOM 653 O O . GLY A 1 91 ? 2.450 -6.570 -7.513 1.00 92.38 91 GLY A O 1
ATOM 654 N N . TYR A 1 92 ? 2.168 -5.647 -5.503 1.00 94.25 92 TYR A N 1
ATOM 655 C CA . TYR A 1 92 ? 3.418 -4.881 -5.585 1.00 94.25 92 TYR A CA 1
ATOM 656 C C . TYR A 1 92 ? 4.659 -5.785 -5.651 1.00 94.25 92 TYR A C 1
ATOM 658 O O . TYR A 1 92 ? 5.569 -5.515 -6.429 1.00 94.25 92 TYR A O 1
ATOM 666 N N . LEU A 1 93 ? 4.685 -6.893 -4.908 1.00 92.56 93 LEU A N 1
ATOM 667 C CA . LEU A 1 93 ? 5.797 -7.841 -4.964 1.00 92.56 93 LEU A CA 1
ATOM 668 C C . LEU A 1 93 ? 5.910 -8.530 -6.338 1.00 92.56 93 LEU A C 1
ATOM 670 O O . LEU A 1 93 ? 7.010 -8.736 -6.841 1.00 92.56 93 LEU A O 1
ATOM 674 N N . GLU A 1 94 ? 4.791 -8.868 -6.977 1.00 89.88 94 GLU A N 1
ATOM 675 C CA . GLU A 1 94 ? 4.793 -9.412 -8.342 1.00 89.88 94 GLU A CA 1
ATOM 676 C C . GLU A 1 94 ? 5.363 -8.420 -9.364 1.00 89.88 94 GLU A C 1
AT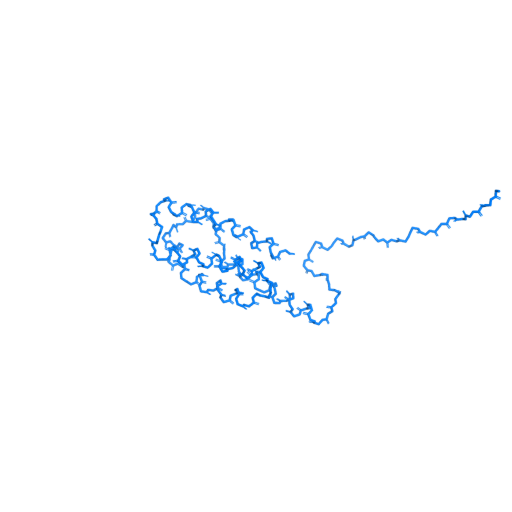OM 678 O O . GLU A 1 94 ? 6.093 -8.823 -10.277 1.00 89.88 94 GLU A O 1
ATOM 683 N N . LEU A 1 95 ? 5.056 -7.130 -9.194 1.00 88.62 95 LEU A N 1
ATOM 684 C CA . LEU A 1 95 ? 5.594 -6.054 -10.024 1.00 88.62 95 LEU A CA 1
ATOM 685 C C . LEU A 1 95 ? 7.108 -5.884 -9.830 1.00 88.62 95 LEU A C 1
ATOM 687 O O . LEU A 1 95 ? 7.831 -5.753 -10.818 1.00 88.62 95 LEU A O 1
ATOM 691 N N . GLU A 1 96 ? 7.584 -5.904 -8.583 1.00 88.69 96 GLU A N 1
ATOM 692 C CA . GLU A 1 96 ? 9.011 -5.821 -8.242 1.00 88.69 96 GLU A CA 1
ATOM 693 C C . GLU A 1 96 ? 9.811 -6.961 -8.883 1.00 88.69 96 GLU A C 1
ATOM 695 O O . GLU A 1 96 ? 10.794 -6.714 -9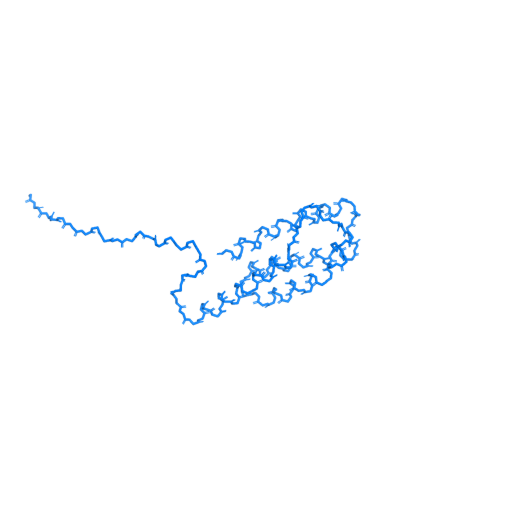.580 1.00 88.69 96 GLU A O 1
ATOM 700 N N . GLN A 1 97 ? 9.314 -8.195 -8.767 1.00 86.94 97 GLN A N 1
ATOM 701 C CA . GLN A 1 97 ? 9.990 -9.403 -9.251 1.00 86.94 97 GLN A CA 1
ATOM 702 C C . GLN A 1 97 ? 10.015 -9.540 -10.781 1.00 86.94 97 GLN A C 1
ATOM 704 O O . GLN A 1 97 ? 10.470 -10.561 -11.301 1.00 86.94 97 GLN A O 1
ATOM 709 N N . GLY A 1 98 ? 9.485 -8.559 -11.520 1.00 79.88 98 GLY A N 1
ATOM 710 C CA . GLY A 1 98 ? 9.440 -8.590 -12.980 1.00 79.88 98 GLY A CA 1
ATOM 711 C C . GLY A 1 98 ? 8.591 -9.738 -13.532 1.00 79.88 98 GLY A C 1
ATOM 712 O O . GLY A 1 98 ? 8.801 -10.167 -14.663 1.00 79.88 98 GLY A O 1
ATOM 713 N N . LYS A 1 99 ? 7.628 -10.248 -12.750 1.00 76.31 99 LYS A N 1
ATOM 714 C CA . LYS A 1 99 ? 6.733 -11.347 -13.160 1.00 76.31 99 LYS A CA 1
ATOM 715 C C . LYS A 1 99 ? 5.677 -10.920 -14.184 1.00 76.31 99 LYS A C 1
ATOM 717 O O . LYS A 1 99 ? 4.897 -11.749 -14.645 1.00 76.31 99 LYS A O 1
ATOM 722 N N . LEU A 1 100 ? 5.634 -9.633 -14.519 1.00 73.19 100 LEU A N 1
ATOM 723 C CA . LEU A 1 100 ? 4.672 -9.034 -15.430 1.00 73.19 100 LEU A CA 1
ATOM 724 C C . LEU A 1 100 ? 5.323 -8.791 -16.794 1.00 73.19 100 LEU A C 1
ATOM 726 O O . LEU A 1 100 ? 6.335 -8.097 -16.886 1.00 73.19 100 LEU A O 1
ATOM 730 N N . ASP A 1 101 ? 4.697 -9.287 -17.863 1.00 71.06 101 ASP A N 1
ATOM 731 C CA . ASP A 1 101 ? 5.063 -8.900 -19.229 1.00 71.06 101 ASP A CA 1
ATOM 732 C C . ASP A 1 101 ? 4.956 -7.369 -19.370 1.00 71.06 101 ASP A C 1
ATOM 734 O O . ASP A 1 101 ? 3.890 -6.803 -19.123 1.00 71.06 101 ASP A O 1
ATOM 738 N N . HIS A 1 102 ? 6.045 -6.698 -19.771 1.00 67.81 102 HIS A N 1
ATOM 739 C CA . HIS A 1 102 ? 6.281 -5.258 -19.555 1.00 67.81 102 HIS A CA 1
ATOM 740 C C . HIS A 1 102 ? 5.086 -4.310 -19.782 1.00 67.81 102 HIS A C 1
ATOM 742 O O . HIS A 1 102 ? 4.888 -3.393 -18.992 1.00 67.81 102 HIS A O 1
ATOM 748 N N . LEU A 1 103 ? 4.284 -4.504 -20.837 1.00 66.81 103 LEU A N 1
ATOM 749 C CA . LEU A 1 103 ? 3.169 -3.598 -21.161 1.00 66.81 103 LEU A CA 1
ATOM 750 C C . LEU A 1 103 ? 1.789 -4.171 -20.805 1.00 66.81 103 LEU A C 1
ATOM 752 O O . LEU A 1 103 ? 0.974 -3.490 -20.182 1.00 66.81 103 LEU A O 1
ATOM 756 N N . ASN A 1 104 ? 1.513 -5.425 -21.171 1.00 78.94 104 ASN A N 1
ATOM 757 C CA . ASN A 1 104 ? 0.212 -6.041 -20.887 1.00 78.94 104 ASN A CA 1
ATOM 758 C C . ASN A 1 104 ? 0.062 -6.415 -19.407 1.00 78.94 104 ASN A C 1
ATOM 760 O O . ASN A 1 104 ? -1.011 -6.218 -18.837 1.00 78.94 104 ASN A O 1
ATOM 764 N N . GLY A 1 105 ? 1.132 -6.907 -18.782 1.00 85.19 105 GLY A N 1
ATOM 765 C CA . GLY A 1 105 ? 1.153 -7.266 -17.370 1.00 85.19 105 GLY A CA 1
ATOM 766 C C . GLY A 1 105 ? 1.003 -6.044 -16.470 1.00 85.19 105 GLY A C 1
ATOM 767 O O . GLY A 1 105 ? 0.214 -6.084 -15.530 1.00 85.19 105 GLY A O 1
ATOM 768 N N . PHE A 1 106 ? 1.653 -4.923 -16.805 1.00 87.19 106 PHE A N 1
ATOM 769 C CA . PHE A 1 106 ? 1.505 -3.684 -16.035 1.00 87.19 106 PHE A CA 1
ATOM 770 C C . PHE A 1 106 ? 0.067 -3.149 -16.055 1.00 87.19 106 PHE A C 1
ATOM 772 O O . PHE A 1 106 ? -0.490 -2.833 -15.007 1.00 87.19 106 PHE A O 1
ATOM 779 N N . ASN A 1 107 ? -0.578 -3.100 -17.226 1.00 89.00 107 ASN A N 1
ATOM 780 C CA . ASN A 1 107 ? -1.964 -2.634 -17.317 1.00 89.00 107 ASN A CA 1
ATOM 781 C C . ASN A 1 107 ? -2.932 -3.530 -16.532 1.00 89.00 107 ASN A C 1
ATOM 783 O O . ASN A 1 107 ? -3.833 -3.026 -15.861 1.00 89.00 107 ASN A O 1
ATOM 787 N N . GLN A 1 108 ? -2.754 -4.852 -16.589 1.00 89.38 108 GLN A N 1
ATOM 788 C CA . GLN A 1 108 ? -3.567 -5.786 -15.804 1.00 89.38 108 GLN A CA 1
ATOM 789 C C . GLN A 1 108 ? -3.342 -5.606 -14.300 1.00 89.38 108 GLN A C 1
ATOM 791 O O . GLN A 1 108 ? -4.310 -5.538 -13.539 1.00 89.38 108 GLN A O 1
ATOM 796 N N . TRP A 1 109 ? -2.083 -5.462 -13.889 1.00 90.88 109 TRP A N 1
ATOM 797 C CA . TRP A 1 109 ? -1.694 -5.177 -12.513 1.00 90.88 109 TRP A CA 1
ATOM 798 C C . TRP A 1 109 ? -2.305 -3.868 -12.001 1.00 90.88 109 TRP A C 1
ATOM 800 O O . TRP A 1 109 ? -2.880 -3.845 -10.911 1.00 90.88 109 TRP A O 1
ATOM 810 N N . LEU A 1 110 ? -2.260 -2.798 -12.801 1.00 91.38 110 LEU A N 1
ATOM 811 C CA . LEU A 1 110 ? -2.819 -1.495 -12.443 1.00 91.38 110 LEU A CA 1
ATOM 812 C C . LEU A 1 110 ? -4.334 -1.596 -12.252 1.00 91.38 110 LEU A C 1
ATOM 814 O O . LEU A 1 110 ? -4.866 -1.152 -11.240 1.00 91.38 110 LEU A O 1
ATOM 818 N N . GLN A 1 111 ? -5.032 -2.250 -13.183 1.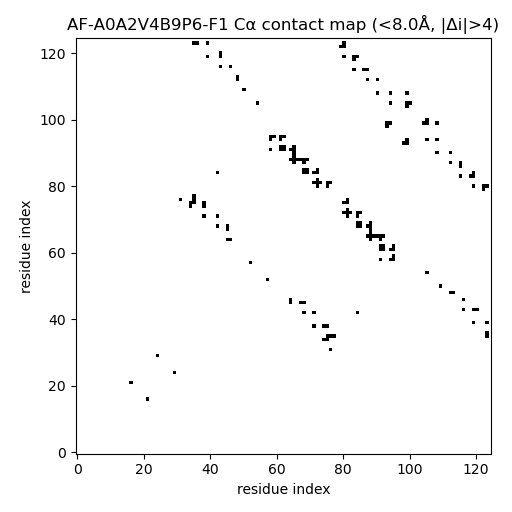00 92.00 111 GLN A N 1
ATOM 819 C CA . GLN A 1 111 ? -6.474 -2.476 -13.079 1.00 92.00 111 GLN A CA 1
ATOM 820 C C . GLN A 1 111 ? -6.845 -3.303 -11.841 1.00 92.00 111 GLN A C 1
ATOM 822 O O . GLN A 1 111 ? -7.841 -3.010 -11.179 1.00 92.00 111 GLN A O 1
ATOM 827 N N . GLN A 1 112 ? -6.057 -4.328 -11.504 1.00 92.12 112 GLN A N 1
ATOM 828 C CA . GLN A 1 112 ? -6.266 -5.109 -10.285 1.00 92.12 112 GLN A CA 1
ATOM 829 C C . GLN A 1 112 ? -6.054 -4.263 -9.029 1.00 92.12 112 GLN A C 1
ATOM 831 O O . GLN A 1 112 ? -6.888 -4.294 -8.127 1.00 92.12 112 GLN A O 1
ATOM 836 N N . ASN A 1 113 ? -4.987 -3.469 -8.975 1.00 91.44 113 ASN A N 1
ATOM 837 C CA . ASN A 1 113 ? -4.703 -2.648 -7.806 1.00 91.44 113 ASN A CA 1
ATOM 838 C C . ASN A 1 113 ? -5.686 -1.485 -7.641 1.00 91.44 113 ASN A C 1
ATOM 840 O O . ASN A 1 113 ? -6.019 -1.150 -6.511 1.00 91.44 113 ASN A O 1
ATOM 844 N N . LEU A 1 114 ? -6.242 -0.938 -8.725 1.00 92.50 114 LEU A N 1
ATOM 845 C CA . LEU A 1 114 ? -7.349 0.022 -8.649 1.00 92.50 114 LEU A CA 1
ATOM 846 C C . LEU A 1 114 ? -8.619 -0.612 -8.059 1.00 92.50 114 LEU A C 1
ATOM 848 O O . LEU A 1 114 ? -9.303 0.025 -7.259 1.00 92.50 114 LEU A O 1
ATOM 852 N N . ARG A 1 115 ? -8.916 -1.879 -8.386 1.00 93.69 115 ARG A N 1
ATOM 853 C CA . ARG A 1 115 ? -10.011 -2.626 -7.737 1.00 93.69 115 ARG A CA 1
ATOM 854 C C . ARG A 1 115 ? -9.736 -2.882 -6.259 1.00 93.69 115 ARG A C 1
ATOM 856 O O . ARG A 1 115 ? -10.655 -2.773 -5.453 1.00 93.69 115 ARG A O 1
ATOM 863 N N . ASN A 1 116 ? -8.501 -3.225 -5.902 1.00 93.88 116 ASN A N 1
ATOM 864 C CA . ASN A 1 116 ? -8.123 -3.430 -4.505 1.00 93.88 116 ASN A CA 1
ATOM 865 C C . ASN A 1 116 ? -8.175 -2.113 -3.713 1.00 93.88 116 ASN A C 1
ATOM 867 O O . ASN A 1 116 ? -8.636 -2.101 -2.581 1.00 93.88 116 ASN A O 1
ATOM 871 N N . LEU A 1 117 ? -7.772 -0.994 -4.321 1.00 93.19 117 LEU A N 1
ATOM 872 C CA . LEU A 1 117 ? -7.874 0.338 -3.726 1.00 93.19 117 LEU A CA 1
ATOM 873 C C . LEU A 1 117 ? -9.333 0.731 -3.463 1.00 93.19 117 LEU A C 1
ATOM 875 O O . LEU A 1 117 ? -9.639 1.323 -2.432 1.00 93.19 117 LEU A O 1
ATOM 879 N N . GLU A 1 118 ? -10.246 0.381 -4.365 1.00 92.94 118 GLU A N 1
ATOM 880 C CA . GLU A 1 118 ? -11.675 0.592 -4.142 1.00 92.94 118 GLU A CA 1
ATOM 881 C C . GLU A 1 118 ? -12.214 -0.277 -2.993 1.00 92.94 118 GLU A C 1
ATOM 883 O O . GLU A 1 118 ? -12.920 0.222 -2.120 1.00 92.94 118 GLU A O 1
ATOM 888 N N . GLN A 1 119 ? -11.806 -1.547 -2.918 1.00 93.38 119 GLN A N 1
ATOM 889 C CA . GLN A 1 119 ? -12.130 -2.414 -1.777 1.00 93.38 119 GLN A CA 1
ATOM 890 C C . GLN A 1 119 ? -11.559 -1.870 -0.464 1.00 93.38 119 GLN A C 1
ATOM 892 O O . GLN A 1 119 ? -12.241 -1.894 0.556 1.00 93.38 119 GLN A O 1
ATOM 897 N N . LEU A 1 120 ? -10.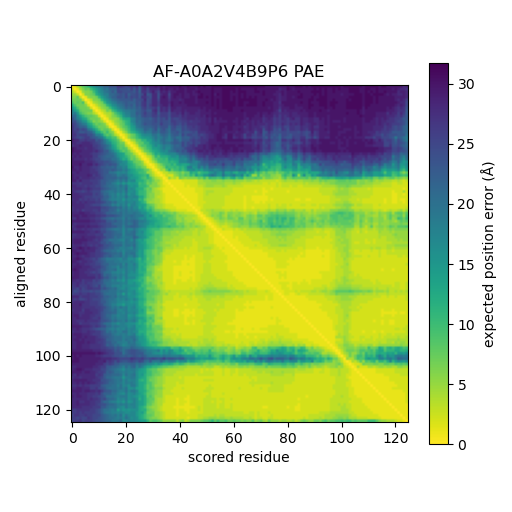343 -1.318 -0.489 1.00 93.12 120 LEU A N 1
ATOM 898 C CA . LEU A 1 120 ? -9.719 -0.690 0.670 1.00 93.12 120 LEU A CA 1
ATOM 899 C C . LEU A 1 120 ? -10.548 0.506 1.146 1.00 93.12 120 LEU A C 1
ATOM 901 O O . LEU A 1 120 ? -10.832 0.614 2.334 1.00 93.12 120 LEU A O 1
ATOM 905 N N . ARG A 1 121 ? -11.004 1.371 0.231 1.00 92.75 121 ARG A N 1
ATOM 906 C CA . ARG A 1 121 ? -11.893 2.496 0.572 1.00 92.75 121 ARG A CA 1
ATOM 907 C C . ARG A 1 121 ? -13.199 2.024 1.203 1.00 92.75 121 ARG A C 1
ATOM 909 O O . ARG A 1 121 ? -13.622 2.608 2.193 1.00 92.75 121 ARG A O 1
ATOM 916 N N . GLN A 1 122 ? -13.802 0.961 0.674 1.00 91.69 122 GLN A N 1
ATOM 917 C CA . GLN A 1 122 ? -15.032 0.381 1.222 1.00 91.69 122 GLN A CA 1
ATOM 918 C C . GLN A 1 122 ? -14.811 -0.244 2.602 1.00 91.69 122 GLN A C 1
ATOM 920 O O . GLN A 1 122 ? -15.619 -0.038 3.500 1.00 91.69 122 GLN A O 1
ATOM 925 N N . ALA A 1 123 ? -13.700 -0.958 2.796 1.00 88.38 123 ALA A N 1
ATOM 926 C CA . ALA A 1 123 ? -13.334 -1.530 4.086 1.00 88.38 123 ALA A CA 1
ATOM 927 C C . ALA A 1 123 ? -13.012 -0.450 5.130 1.00 88.38 123 ALA A C 1
ATOM 929 O O . ALA A 1 123 ? -13.186 -0.693 6.322 1.00 88.38 123 ALA A O 1
ATOM 930 N N . CYS A 1 124 ? -12.542 0.721 4.693 1.00 87.06 124 CYS A N 1
ATOM 931 C CA . CYS A 1 124 ? -12.167 1.849 5.543 1.00 87.06 124 CYS A CA 1
ATOM 932 C C . CYS A 1 124 ? -13.299 2.835 5.858 1.00 87.06 124 CYS A C 1
ATOM 934 O O . CYS A 1 124 ? -13.122 3.654 6.761 1.00 87.06 124 CYS A O 1
ATOM 936 N N . ALA A 1 125 ? -14.431 2.746 5.155 1.00 82.50 125 ALA A N 1
ATOM 937 C CA . ALA A 1 125 ? -15.679 3.397 5.550 1.00 82.50 125 ALA A CA 1
ATOM 938 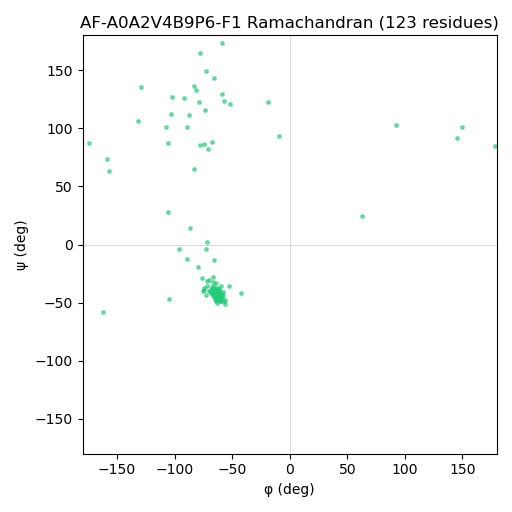C C . ALA A 1 125 ? -16.273 2.755 6.822 1.00 82.50 125 ALA A C 1
ATOM 940 O O . ALA A 1 125 ? -17.091 3.441 7.470 1.00 82.50 125 ALA A O 1
#

Solvent-accessible surface area (backbone atoms only — not comparable to full-atom values): 7475 Å² total; per-residue (Å²): 142,81,89,81,81,86,88,80,93,74,87,82,81,74,79,84,74,88,60,98,77,86,88,86,66,89,56,74,52,48,56,54,49,54,48,48,51,52,42,38,58,50,48,54,63,68,59,70,75,62,96,84,63,57,70,68,60,53,36,74,46,11,56,63,44,15,53,53,28,39,57,42,20,73,70,39,85,50,65,69,50,18,52,39,28,39,55,48,15,51,52,26,43,41,51,49,71,60,75,40,56,82,66,69,32,47,54,53,50,51,56,50,47,54,53,41,47,51,50,45,53,61,64,63,107

Mean predicted aligned error: 12.04 Å

Secondary structure (DSSP, 8-state):
------------------SS----STTHHHHHHHHHHHHHHHHHHHT---TT--HHHHHHTHHHHHHHHHHHHHH--SHHHHHHHHHHHHHHHHHHTT-S-TTHHHHHHHHHHHHHHHHHHHHH-

Nearest PDB structures (foldseek):
  2lfd-assembly1_A  TM=3.883E-01  e=2.207E-01  Escherichia coli
  1nze-assembly1_A  TM=5.785E-01  e=7.730E+00  Spinacia oleracea
  3f4m-assembly1_A  TM=3.003E-01  e=9.589E+00  Homo sapiens

Organism: NCBI:txid588067

pLDDT: mean 79.04, std 18.06, range [40.03, 97.44]